Protein AF-A0A0A1XH99-F1 (afdb_monomer_lite)

Organism: Zeugodacus cucurbitae (NCBI:txid28588)

InterPro domains:
  IPR002347 Short-chain dehydrogenase/reductase SDR [PF00106] (110-145)
  IPR036291 NAD(P)-binding domain superfamily [SSF51735] (95-145)

Radius of gyration: 43.31 Å; chains: 1; bounding box: 99×38×94 Å

Foldseek 3Di:
DVVVVVVVVVVVVVVVVVVVVVVVVVVVPDDDDDDDDDDDDPPPPPPPVVVVVVVVVVVVVVVVVVVVVVVVVVVVVVVVVVVVVVVVVVVVVVCVVVVVVPPDQQAAAEEEFEPCLDDPSVVVQVVSVVSNYHYHQHYPPPVSSVVSD

Secondary structure (DSSP, 8-state):
-HHHHHHHHHHHHHHHHHHHHHHHHHHS-------------------HHHHHHHHHHHHHHHHHHHHHHHHHHHHHHHHHHHHHHHHHHHHHHHHHHHHTT-----TT-EEEEETTTSHHHHHHHHHHHHTT-EEEEE-S-HHHHHHH-

Sequence (149 aa):
LIKRITRAIQEMLLFCDQVNSQAQYTFSGCGDHNGFLHYSLPKLFFDNKYLKKFEILITMTSDTFKKIRAWLAVALLTLLMPTILFFSVLIYFYDSYVRSRVCKSIAGDVAVVTGAAGGLGKCIAAELAAKGCHVAICDINYDLAVTTA

pLDDT: mean 72.66, std 21.59, range [28.52, 96.5]

Structure (mmCIF, N/CA/C/O backbone):
data_AF-A0A0A1XH99-F1
#
_entry.id   AF-A0A0A1XH99-F1
#
loop_
_atom_site.group_PDB
_atom_site.id
_atom_site.type_symbol
_atom_site.label_atom_id
_atom_site.label_alt_id
_atom_site.label_comp_id
_atom_site.label_asym_id
_atom_site.label_entity_id
_atom_site.label_seq_id
_atom_site.pdbx_PDB_ins_code
_atom_site.Cartn_x
_atom_site.Cartn_y
_atom_site.Cartn_z
_atom_site.occupancy
_atom_site.B_iso_or_equiv
_atom_site.auth_seq_id
_atom_site.auth_comp_id
_atom_site.auth_asym_id
_atom_site.auth_atom_id
_atom_site.pdbx_PDB_model_num
ATOM 1 N N . LEU A 1 1 ? -23.648 5.231 49.612 1.00 48.19 1 LEU A N 1
ATOM 2 C CA . LEU A 1 1 ? -24.301 6.434 49.044 1.00 48.19 1 LEU A CA 1
ATOM 3 C C . LEU A 1 1 ? -25.532 6.069 48.206 1.00 48.19 1 LEU A C 1
ATOM 5 O O . LEU A 1 1 ? -26.625 6.436 48.604 1.00 48.19 1 LEU A O 1
ATOM 9 N N . ILE A 1 2 ? -25.390 5.245 47.158 1.00 39.94 2 ILE A N 1
ATOM 10 C CA . ILE A 1 2 ? -26.502 4.781 46.296 1.00 39.94 2 ILE A CA 1
ATOM 11 C C . ILE A 1 2 ? -27.639 4.118 47.098 1.00 39.94 2 ILE A C 1
ATOM 13 O O . ILE A 1 2 ? -28.771 4.567 47.014 1.00 39.94 2 ILE A O 1
ATOM 17 N N . LYS A 1 3 ? -27.339 3.160 47.993 1.00 47.31 3 LYS A N 1
ATOM 18 C CA . LYS A 1 3 ? -28.357 2.505 48.851 1.00 47.31 3 LYS A CA 1
ATOM 19 C C . LYS A 1 3 ? -29.135 3.460 49.773 1.00 47.31 3 LYS A C 1
ATOM 21 O O . LYS A 1 3 ? -30.279 3.176 50.111 1.00 47.31 3 LYS A O 1
ATOM 26 N N . ARG A 1 4 ? -28.524 4.576 50.195 1.00 46.59 4 ARG A N 1
ATOM 27 C CA . ARG A 1 4 ? -29.198 5.604 51.012 1.00 46.59 4 ARG A CA 1
ATOM 28 C C . ARG A 1 4 ? -30.153 6.438 50.161 1.00 46.59 4 ARG A C 1
ATOM 30 O O . ARG A 1 4 ? -31.235 6.768 50.621 1.00 46.59 4 ARG A O 1
ATOM 37 N N . ILE A 1 5 ? -29.761 6.714 48.918 1.00 48.50 5 ILE A N 1
ATOM 38 C CA . ILE A 1 5 ? -30.574 7.461 47.958 1.00 48.50 5 ILE A CA 1
ATOM 39 C C . ILE A 1 5 ? -31.774 6.620 47.508 1.00 48.50 5 ILE A C 1
ATOM 41 O O . ILE A 1 5 ? -32.892 7.118 47.520 1.00 48.50 5 ILE A O 1
ATOM 45 N N . THR A 1 6 ? -31.585 5.329 47.216 1.00 50.19 6 THR A N 1
ATOM 46 C CA . THR A 1 6 ? -32.695 4.437 46.836 1.00 50.19 6 THR A CA 1
ATOM 47 C C . THR A 1 6 ? -33.725 4.296 47.957 1.00 50.19 6 THR A C 1
ATOM 49 O O . THR A 1 6 ? -34.918 4.328 47.690 1.00 50.19 6 THR A O 1
ATOM 52 N N . ARG A 1 7 ? -33.281 4.208 49.220 1.00 58.81 7 ARG A N 1
ATOM 53 C CA . ARG A 1 7 ? -34.186 4.117 50.376 1.00 58.81 7 ARG A CA 1
ATOM 54 C C . ARG A 1 7 ? -34.992 5.405 50.582 1.00 58.81 7 ARG A C 1
ATOM 56 O O . ARG A 1 7 ? -36.194 5.325 50.788 1.00 58.81 7 ARG A O 1
ATOM 63 N N . ALA A 1 8 ? -34.355 6.566 50.424 1.00 57.78 8 ALA A N 1
ATOM 64 C CA . ALA A 1 8 ? -35.036 7.859 50.499 1.00 57.78 8 ALA A CA 1
ATOM 65 C C . ALA A 1 8 ? -36.076 8.046 49.376 1.00 57.78 8 ALA A C 1
ATOM 67 O O . ALA A 1 8 ? -37.146 8.597 49.614 1.00 57.78 8 ALA A O 1
ATOM 68 N N . ILE A 1 9 ? -35.791 7.548 48.167 1.00 60.25 9 ILE A N 1
ATOM 69 C CA . ILE A 1 9 ? -36.740 7.569 47.041 1.00 60.25 9 ILE A CA 1
ATOM 70 C C . ILE A 1 9 ? -37.925 6.626 47.307 1.00 60.25 9 ILE A C 1
ATOM 72 O O . ILE A 1 9 ? -39.067 6.995 47.042 1.00 60.25 9 ILE A O 1
ATOM 76 N N . GLN A 1 10 ? -37.673 5.441 47.875 1.00 68.50 10 GLN A N 1
ATOM 77 C CA . GLN A 1 10 ? -38.719 4.477 48.232 1.00 68.50 10 GLN A CA 1
ATOM 78 C C . GLN A 1 10 ? -39.670 5.036 49.306 1.00 68.50 10 GLN A C 1
ATOM 80 O O . GLN A 1 10 ? -40.884 4.898 49.189 1.00 68.50 10 GLN A O 1
ATOM 85 N N . GLU A 1 11 ? -39.122 5.701 50.329 1.00 65.44 11 GLU A N 1
ATOM 86 C CA . GLU A 1 11 ? -39.898 6.338 51.403 1.00 65.44 11 GLU A CA 1
ATOM 87 C C . GLU A 1 11 ? -40.726 7.526 50.884 1.00 65.44 11 GLU A C 1
ATOM 89 O O . GLU A 1 11 ? -41.876 7.693 51.286 1.00 65.44 11 GLU A O 1
ATOM 94 N N . MET A 1 12 ? -40.195 8.306 49.933 1.00 58.00 12 MET A N 1
ATOM 95 C CA . MET A 1 12 ? -40.947 9.377 49.265 1.00 58.00 12 MET A CA 1
ATOM 96 C C . MET A 1 12 ? -42.101 8.854 48.401 1.00 58.00 12 MET A C 1
ATOM 98 O O . MET A 1 12 ? -43.173 9.454 48.409 1.00 58.00 12 MET A O 1
ATOM 102 N N . LEU A 1 13 ? -41.899 7.756 47.664 1.00 60.34 13 LEU A N 1
ATOM 103 C CA . LEU A 1 13 ? -42.946 7.133 46.844 1.00 60.34 13 LEU A CA 1
ATOM 104 C C . LEU A 1 13 ? -44.087 6.592 47.710 1.00 60.34 13 LEU A C 1
ATOM 106 O O . LEU A 1 13 ? -45.245 6.856 47.406 1.00 60.34 13 LEU A O 1
ATOM 110 N N . LEU A 1 14 ? -43.759 5.922 48.821 1.00 62.47 14 LEU A N 1
ATOM 111 C CA . LEU A 1 14 ? -44.745 5.451 49.799 1.00 62.47 14 LEU A CA 1
ATOM 112 C C . LEU A 1 14 ? -45.533 6.608 50.422 1.00 62.47 14 LEU A C 1
ATOM 114 O O . LEU A 1 14 ? -46.748 6.518 50.557 1.00 62.47 14 LEU A O 1
ATOM 118 N N . PHE A 1 15 ? -44.865 7.716 50.749 1.00 59.88 15 PHE A N 1
ATOM 119 C CA . PHE A 1 15 ? -45.533 8.900 51.289 1.00 59.88 15 PHE A CA 1
ATOM 120 C C . PHE A 1 15 ? -46.474 9.554 50.265 1.00 59.88 15 PHE A C 1
ATOM 122 O O . PHE A 1 15 ? -47.580 9.958 50.613 1.00 59.88 15 PHE A O 1
ATOM 129 N N . CYS A 1 16 ? -46.064 9.623 48.996 1.00 51.59 16 CYS A N 1
ATOM 130 C CA . CYS A 1 16 ? -46.891 10.159 47.913 1.00 51.59 16 CYS A CA 1
ATOM 131 C C . CYS A 1 16 ? -48.151 9.303 47.686 1.00 51.59 16 CYS A C 1
ATOM 133 O O . CYS A 1 16 ? -49.247 9.840 47.532 1.00 51.59 16 CYS A O 1
ATOM 135 N N . ASP A 1 17 ? -48.008 7.977 47.751 1.00 57.38 17 ASP A N 1
ATOM 136 C CA . ASP A 1 17 ? -49.114 7.024 47.609 1.00 57.38 17 ASP A CA 1
ATOM 137 C C . ASP A 1 17 ? -50.105 7.120 48.787 1.00 57.38 17 ASP A C 1
ATOM 139 O O . ASP A 1 17 ? -51.325 7.114 48.614 1.00 57.38 17 ASP A O 1
ATOM 143 N N . GLN A 1 18 ? -49.586 7.342 49.997 1.00 60.19 18 GLN A N 1
ATOM 144 C CA . GLN A 1 18 ? -50.388 7.527 51.207 1.00 60.19 18 GLN A CA 1
ATOM 145 C C . GLN A 1 18 ? -51.190 8.842 51.185 1.00 60.19 18 GLN A C 1
ATOM 147 O O . GLN A 1 18 ? -52.334 8.878 51.641 1.00 60.19 18 GLN A O 1
ATOM 152 N N . VAL A 1 19 ? -50.629 9.908 50.602 1.00 57.19 19 VAL A N 1
ATOM 153 C CA . VAL A 1 19 ? -51.327 11.189 50.383 1.00 57.19 19 VAL A CA 1
ATOM 154 C C . VAL A 1 19 ? -52.401 11.061 49.293 1.00 57.19 19 VAL A C 1
ATOM 156 O O . VAL A 1 19 ? -53.499 11.592 49.457 1.00 57.19 19 VAL A O 1
ATOM 159 N N . ASN A 1 20 ? -52.132 10.311 48.220 1.00 48.31 20 ASN A N 1
ATOM 160 C CA . ASN A 1 20 ? -53.091 10.085 47.135 1.00 48.31 20 ASN A CA 1
ATOM 161 C C . ASN A 1 20 ? -54.293 9.229 47.588 1.00 48.31 20 ASN A C 1
ATOM 163 O O . ASN A 1 20 ? -55.437 9.512 47.234 1.00 48.31 20 ASN A O 1
ATOM 167 N N . SER A 1 21 ? -54.054 8.243 48.459 1.00 48.81 21 SER A N 1
ATOM 168 C CA . SER A 1 21 ? -55.109 7.419 49.060 1.00 48.81 21 SER A CA 1
ATOM 169 C C . SER A 1 21 ? -56.063 8.242 49.945 1.00 48.81 21 SER A C 1
ATOM 171 O O . SER A 1 21 ? -57.280 8.116 49.827 1.00 48.81 21 SER A O 1
ATOM 173 N N . GLN A 1 22 ? -55.548 9.163 50.770 1.00 50.81 22 GLN A N 1
ATOM 174 C CA . GLN A 1 22 ? -56.363 10.030 51.644 1.00 50.81 22 GLN A CA 1
ATOM 175 C C . GLN A 1 22 ? -57.211 11.059 50.863 1.00 50.81 22 GLN A C 1
ATOM 177 O O . GLN A 1 22 ? -58.309 11.415 51.299 1.00 50.81 22 GLN A O 1
ATOM 182 N N . ALA A 1 23 ? -56.740 11.501 49.690 1.00 47.53 23 ALA A N 1
ATOM 183 C CA . ALA A 1 23 ? -57.484 12.395 48.799 1.00 47.53 23 ALA A CA 1
ATOM 184 C C . ALA A 1 23 ? -58.687 11.706 48.120 1.00 47.53 23 ALA A C 1
ATOM 186 O O . ALA A 1 23 ? -59.713 12.342 47.884 1.00 47.53 23 ALA A O 1
ATOM 187 N N . GLN A 1 24 ? -58.613 10.396 47.853 1.00 43.81 24 GLN A N 1
ATOM 188 C CA . GLN A 1 24 ? -59.749 9.643 47.301 1.00 43.81 24 GLN A CA 1
ATOM 189 C C . GLN A 1 24 ? -60.858 9.383 48.331 1.00 43.81 24 GLN A C 1
ATOM 191 O O . GLN A 1 24 ? -62.037 9.442 47.979 1.00 43.81 24 GLN A O 1
ATOM 196 N N . TYR A 1 25 ? -60.518 9.154 49.606 1.00 41.41 25 TYR A N 1
ATOM 197 C CA . TYR A 1 25 ? -61.523 8.925 50.658 1.00 41.41 25 TYR A CA 1
ATOM 198 C C . TYR A 1 25 ? -62.350 10.172 51.003 1.00 41.41 25 TYR A C 1
ATOM 200 O O . TYR A 1 25 ? -63.474 10.041 51.481 1.00 41.41 25 TYR A O 1
ATOM 208 N N . THR A 1 26 ? -61.844 11.374 50.721 1.00 40.31 26 THR A N 1
ATOM 209 C CA . THR A 1 26 ? -62.585 12.633 50.914 1.00 40.31 26 THR A CA 1
ATOM 210 C C . THR A 1 26 ? -63.499 12.983 49.734 1.00 40.31 26 THR A C 1
ATOM 212 O O . THR A 1 26 ? -64.478 13.697 49.929 1.00 40.31 26 THR A O 1
ATOM 215 N N . PHE A 1 27 ? -63.254 12.443 48.533 1.00 38.75 27 PHE A N 1
ATOM 216 C CA . PHE A 1 27 ? -64.078 12.718 47.344 1.00 38.75 27 PHE A CA 1
ATOM 217 C C . PHE A 1 27 ? -65.280 11.769 47.175 1.00 38.75 27 PHE A C 1
ATOM 219 O O . PHE A 1 27 ? -66.243 12.111 46.496 1.00 38.75 27 PHE A O 1
ATOM 226 N N . SER A 1 28 ? -65.265 10.591 47.814 1.00 40.06 28 SER A N 1
ATOM 227 C CA . SER A 1 28 ? -66.341 9.588 47.704 1.00 40.06 28 SER A CA 1
ATOM 228 C C . SER A 1 28 ? -67.546 9.836 48.630 1.00 40.06 28 SER A C 1
ATOM 230 O O . SER A 1 28 ? -68.472 9.026 48.648 1.00 40.06 28 SER A O 1
ATOM 232 N N . GLY A 1 29 ? -67.549 10.929 49.400 1.00 41.25 29 GLY A N 1
ATOM 233 C CA . GLY A 1 29 ? -68.608 11.285 50.347 1.00 41.25 29 GLY A CA 1
ATOM 234 C C . GLY A 1 29 ? -69.177 12.685 50.118 1.00 41.25 29 GLY A C 1
ATOM 235 O O . GLY A 1 29 ? -69.049 13.537 50.988 1.00 41.25 29 GLY A O 1
ATOM 236 N N . CYS A 1 30 ? -69.795 12.945 48.963 1.00 40.75 30 CYS A N 1
ATOM 237 C CA . CYS A 1 30 ? -70.644 14.127 48.782 1.00 40.75 30 CYS A CA 1
ATOM 238 C C . CYS A 1 30 ? -71.828 13.792 47.862 1.00 40.75 30 CYS A C 1
ATOM 240 O O . CYS A 1 30 ? -71.789 14.009 46.654 1.00 40.75 30 CYS A O 1
ATOM 242 N N . GLY A 1 31 ? -72.854 13.192 48.467 1.00 36.84 31 GLY A N 1
ATOM 243 C CA . GLY A 1 31 ? -74.192 13.008 47.920 1.00 36.84 31 GLY A CA 1
ATOM 244 C C . GLY A 1 31 ? -75.204 13.605 48.897 1.00 36.84 31 GLY A C 1
ATOM 245 O O . GLY A 1 31 ? -75.601 12.946 49.846 1.00 36.84 31 GLY A O 1
ATOM 246 N N . ASP A 1 32 ? -75.537 14.865 48.636 1.00 35.78 32 ASP A N 1
ATOM 247 C CA . ASP A 1 32 ? -76.818 15.544 48.850 1.00 35.78 32 ASP A CA 1
ATOM 248 C C . ASP A 1 32 ? -77.461 15.820 50.242 1.00 35.78 32 ASP A C 1
ATOM 250 O O . ASP A 1 32 ? -77.676 14.957 51.084 1.00 35.78 32 ASP A O 1
ATOM 254 N N . HIS A 1 33 ? -77.880 17.097 50.336 1.00 42.88 33 HIS A N 1
ATOM 255 C CA . HIS A 1 33 ? -78.970 17.760 51.081 1.00 42.88 33 HIS A CA 1
ATOM 256 C C . HIS A 1 33 ? -78.951 17.943 52.623 1.00 42.88 33 HIS A C 1
ATOM 258 O O . HIS A 1 33 ? -79.143 17.022 53.404 1.00 42.88 33 HIS A O 1
ATOM 264 N N . ASN A 1 34 ? -78.959 19.232 53.007 1.00 40.91 34 ASN A N 1
ATOM 265 C CA . ASN A 1 34 ? -79.601 19.855 54.182 1.00 40.91 34 ASN A CA 1
ATOM 266 C C . ASN A 1 34 ? -79.179 19.419 55.600 1.00 40.91 34 ASN A C 1
ATOM 268 O O . ASN A 1 34 ? -79.737 18.496 56.182 1.00 40.91 34 ASN A O 1
ATOM 272 N N . GLY A 1 35 ? -78.332 20.230 56.247 1.00 31.61 35 GLY A N 1
ATOM 273 C CA . GLY A 1 35 ? -78.158 20.184 57.701 1.00 31.61 35 GLY A CA 1
ATOM 274 C C . GLY A 1 35 ? -76.947 20.972 58.187 1.00 31.61 35 GLY A C 1
ATOM 275 O O . GLY A 1 35 ? -75.810 20.552 58.017 1.00 31.61 35 GLY A O 1
ATOM 276 N N . PHE A 1 36 ? -77.193 22.127 58.797 1.00 42.91 36 PHE A N 1
ATOM 277 C CA . PHE A 1 36 ? -76.185 22.960 59.450 1.00 42.91 36 PHE A CA 1
ATOM 278 C C . PHE A 1 36 ? -75.591 22.210 60.653 1.00 42.91 36 PHE A C 1
ATOM 280 O O . PHE A 1 36 ? -76.285 22.032 61.650 1.00 42.91 36 PHE A O 1
ATOM 287 N N . LEU A 1 37 ? -74.316 21.817 60.602 1.00 28.52 37 LEU A N 1
ATOM 288 C CA . LEU A 1 37 ? -73.540 21.501 61.801 1.00 28.52 37 LEU A CA 1
ATOM 289 C C . LEU A 1 37 ? -72.093 21.979 61.657 1.00 28.52 37 LEU A C 1
ATOM 291 O O . LEU A 1 37 ? -71.349 21.630 60.745 1.00 28.52 37 LEU A O 1
ATOM 295 N N . HIS A 1 38 ? -71.740 22.837 62.600 1.00 36.25 38 HIS A N 1
ATOM 296 C CA . HIS A 1 38 ? -70.475 23.518 62.755 1.00 36.25 38 HIS A CA 1
ATOM 297 C C . HIS A 1 38 ? -69.481 22.563 63.425 1.00 36.25 38 HIS A C 1
ATOM 299 O O . HIS A 1 38 ? -69.603 22.335 64.624 1.00 36.25 38 HIS A O 1
ATOM 305 N N . TYR A 1 39 ? -68.487 22.038 62.700 1.00 29.97 39 TYR A N 1
ATOM 306 C CA . TYR A 1 39 ? -67.322 21.386 63.312 1.00 29.97 39 TYR A CA 1
ATOM 307 C C . TYR A 1 39 ? -66.035 21.731 62.561 1.00 29.97 39 TYR A C 1
ATOM 309 O O . TYR A 1 39 ? -65.804 21.323 61.429 1.00 29.97 39 TYR A O 1
ATOM 317 N N . SER A 1 40 ? -65.229 22.535 63.253 1.00 31.97 40 SER A N 1
ATOM 318 C CA . SER A 1 40 ? -63.775 22.661 63.212 1.00 31.97 40 SER A CA 1
ATOM 319 C C . SER A 1 40 ? -63.039 21.932 62.088 1.00 31.97 40 SER A C 1
ATOM 321 O O . SER A 1 40 ? -62.740 20.744 62.186 1.00 31.97 40 SER A O 1
ATOM 323 N N . LEU A 1 41 ? -62.600 22.716 61.101 1.00 41.16 41 LEU A N 1
ATOM 324 C CA . LEU A 1 41 ? -61.389 22.445 60.330 1.00 41.16 41 LEU A CA 1
ATOM 325 C C . LEU A 1 41 ? -60.269 21.996 61.286 1.00 41.16 41 LEU A C 1
ATOM 327 O O . LEU A 1 41 ? -59.836 22.804 62.120 1.00 41.16 41 LEU A O 1
ATOM 331 N N . PRO A 1 42 ? -59.717 20.777 61.167 1.00 40.47 42 PRO A N 1
ATOM 332 C CA . PRO A 1 42 ? -58.380 20.552 61.662 1.00 40.47 42 PRO A CA 1
ATOM 333 C C . PRO A 1 42 ? -57.476 21.435 60.805 1.00 40.47 42 PRO A C 1
ATOM 335 O O . PRO A 1 42 ? -57.270 21.195 59.616 1.00 40.47 42 PRO A O 1
ATOM 338 N N . LYS A 1 43 ? -56.936 22.483 61.425 1.00 42.56 43 LYS A N 1
ATOM 339 C CA . LYS A 1 43 ? -55.649 23.061 61.045 1.00 42.56 43 LYS A CA 1
ATOM 340 C C . LYS A 1 43 ? -54.607 21.930 61.015 1.00 42.56 43 LYS A C 1
ATOM 342 O O . LYS A 1 43 ? -53.884 21.729 61.980 1.00 42.56 43 LYS A O 1
ATOM 347 N N . LEU A 1 44 ? -54.525 21.192 59.917 1.00 44.06 44 LEU A N 1
ATOM 348 C CA . LEU A 1 44 ? -53.285 20.580 59.455 1.00 44.06 44 LEU A CA 1
ATOM 349 C C . LEU A 1 44 ? -52.863 21.437 58.259 1.00 44.06 44 LEU A C 1
ATOM 351 O O . LEU A 1 44 ? -53.170 21.142 57.114 1.00 44.06 44 LEU A O 1
ATOM 355 N N . PHE A 1 45 ? -52.315 22.635 58.453 1.00 41.41 45 PHE A N 1
ATOM 356 C CA . PHE A 1 45 ? -50.901 22.825 58.795 1.00 41.41 45 PHE A CA 1
ATOM 357 C C . PHE A 1 45 ? -49.966 21.780 58.158 1.00 41.41 45 PHE A C 1
ATOM 359 O O . PHE A 1 45 ? -49.014 21.314 58.775 1.00 41.41 45 PHE A O 1
ATOM 366 N N . PHE A 1 46 ? -50.192 21.448 56.883 1.00 42.41 46 PHE A N 1
ATOM 367 C CA . PHE A 1 46 ? -49.064 21.179 55.999 1.00 42.41 46 PHE A CA 1
ATOM 368 C C . PHE A 1 46 ? -48.312 22.498 55.843 1.00 42.41 46 PHE A C 1
ATOM 370 O O . PHE A 1 46 ? -48.634 23.341 55.007 1.00 42.41 46 PHE A O 1
ATOM 377 N N . ASP A 1 47 ? -47.373 22.710 56.763 1.00 46.97 47 ASP A N 1
ATOM 378 C CA . ASP A 1 47 ? -46.480 23.856 56.795 1.00 46.97 47 ASP A CA 1
ATOM 379 C C . ASP A 1 47 ? -45.933 24.080 55.375 1.00 46.97 47 ASP A C 1
ATOM 381 O O . ASP A 1 47 ? -45.316 23.185 54.785 1.00 46.97 47 ASP A O 1
ATOM 385 N N . ASN A 1 48 ? -46.144 25.276 54.818 1.00 48.25 48 ASN A N 1
ATOM 386 C CA . ASN A 1 48 ? -45.680 25.685 53.480 1.00 48.25 48 ASN A CA 1
ATOM 387 C C . ASN A 1 48 ? -44.153 25.451 53.316 1.00 48.25 48 ASN A C 1
ATOM 389 O O . ASN A 1 48 ? -43.612 25.328 52.218 1.00 48.25 48 ASN A O 1
ATOM 393 N N . LYS A 1 49 ? -43.456 25.315 54.451 1.00 49.56 49 LYS A N 1
ATOM 394 C CA . LYS A 1 49 ? -42.054 24.932 54.607 1.00 49.56 49 LYS A CA 1
ATOM 395 C C . LYS A 1 49 ? -41.716 23.516 54.115 1.00 49.56 49 LYS A C 1
ATOM 397 O O . LYS A 1 49 ? -40.644 23.338 53.542 1.00 49.56 49 LYS A O 1
ATOM 402 N N . TYR A 1 50 ? -42.576 22.513 54.322 1.00 50.12 50 TYR A N 1
ATOM 403 C CA . TYR A 1 50 ? -42.294 21.121 53.929 1.00 50.12 50 TYR A CA 1
ATOM 404 C C . TYR A 1 50 ? -42.585 20.861 52.452 1.00 50.12 50 TYR A C 1
ATOM 406 O O . TYR A 1 50 ? -41.793 20.184 51.804 1.00 50.12 50 TYR A O 1
ATOM 414 N N . LEU A 1 51 ? -43.646 21.460 51.905 1.00 52.75 51 LEU A N 1
ATOM 415 C CA . LEU A 1 51 ? -43.965 21.401 50.473 1.00 52.75 51 LEU A CA 1
ATOM 416 C C . LEU A 1 51 ? -42.852 22.029 49.621 1.00 52.75 51 LEU A C 1
ATOM 418 O O . LEU A 1 51 ? -42.329 21.371 48.724 1.00 52.75 51 LEU A O 1
ATOM 422 N N . LYS A 1 52 ? -42.375 23.231 49.984 1.00 56.41 52 LYS A N 1
ATOM 423 C CA . LYS A 1 52 ? -41.205 23.845 49.329 1.00 56.41 52 LYS A CA 1
ATOM 424 C C . LYS A 1 52 ? -39.938 23.002 49.473 1.00 56.41 52 LYS A C 1
ATOM 426 O O . LYS A 1 52 ? -39.141 22.907 48.545 1.00 56.41 52 LYS A O 1
ATOM 431 N N . LYS A 1 53 ? -39.735 22.364 50.629 1.00 58.47 53 LYS A N 1
ATOM 432 C CA . LYS A 1 53 ? -38.579 21.485 50.864 1.00 58.47 53 LYS A CA 1
ATOM 433 C C . LYS A 1 53 ? -38.628 20.223 49.996 1.00 58.47 53 LYS A C 1
ATOM 435 O O . LYS A 1 53 ? -37.579 19.759 49.559 1.00 58.47 53 LYS A O 1
ATOM 440 N N . PHE A 1 54 ? -39.822 19.698 49.729 1.00 60.81 54 PHE A N 1
ATOM 441 C CA . PHE A 1 54 ? -40.045 18.541 48.861 1.00 60.81 54 PHE A CA 1
ATOM 442 C C . PHE A 1 54 ? -39.775 18.889 47.390 1.00 60.81 54 PHE A C 1
ATOM 444 O O . PHE A 1 54 ? -39.046 18.171 46.711 1.00 60.81 54 PHE A O 1
ATOM 451 N N . GLU A 1 55 ? -40.261 20.042 46.928 1.00 60.84 55 GLU A N 1
ATOM 452 C CA . GLU A 1 55 ? -40.035 20.556 45.572 1.00 60.84 55 GLU A CA 1
ATOM 453 C C . GLU A 1 55 ? -38.540 20.823 45.298 1.00 60.84 55 GLU A C 1
ATOM 455 O O . GLU A 1 55 ? -37.993 20.407 44.274 1.00 60.84 55 GLU A O 1
ATOM 460 N N . ILE A 1 56 ? -37.829 21.404 46.272 1.00 61.78 56 ILE A N 1
ATOM 461 C CA . ILE A 1 56 ? -36.372 21.611 46.211 1.00 61.78 56 ILE A CA 1
ATOM 462 C C . ILE A 1 56 ? -35.614 20.272 46.187 1.00 61.78 56 ILE A C 1
ATOM 464 O O . ILE A 1 56 ? -34.631 20.146 45.457 1.00 61.78 56 ILE A O 1
ATOM 468 N N . LEU A 1 57 ? -36.064 19.252 46.930 1.00 59.78 57 LEU A N 1
ATOM 469 C CA . LEU A 1 57 ? -35.414 17.933 46.964 1.00 59.78 57 LEU A CA 1
ATOM 470 C C . LEU A 1 57 ? -35.589 17.158 45.645 1.00 59.78 57 LEU A C 1
ATOM 472 O O . LEU A 1 57 ? -34.649 16.515 45.167 1.00 59.78 57 LEU A O 1
ATOM 476 N N . ILE A 1 58 ? -36.768 17.251 45.028 1.00 61.22 58 ILE A N 1
ATOM 477 C CA . ILE A 1 58 ? -37.045 16.664 43.708 1.00 61.22 58 ILE A CA 1
ATOM 478 C C . ILE A 1 58 ? -36.230 17.387 42.623 1.00 61.22 58 ILE A C 1
ATOM 480 O O . ILE A 1 58 ? -35.611 16.748 41.769 1.00 61.22 58 ILE A O 1
ATOM 484 N N . THR A 1 59 ? -36.135 18.717 42.698 1.00 61.56 59 THR A N 1
ATOM 485 C CA . THR A 1 59 ? -35.318 19.501 41.759 1.00 61.56 59 THR A CA 1
ATOM 486 C C . THR A 1 59 ? -33.836 19.123 41.885 1.00 61.56 59 THR A C 1
ATOM 488 O O . THR A 1 59 ? -33.201 18.765 40.890 1.00 61.56 59 THR A O 1
ATOM 491 N N . MET A 1 60 ? -33.313 19.051 43.118 1.00 57.50 60 MET A N 1
ATOM 492 C CA . MET A 1 60 ? -31.924 18.664 43.410 1.00 57.50 60 MET A CA 1
ATOM 493 C C . MET A 1 60 ? -31.553 17.245 42.953 1.00 57.50 60 MET A C 1
ATOM 495 O O . MET A 1 60 ? -30.414 16.997 42.536 1.00 57.50 60 MET A O 1
ATOM 499 N N . THR A 1 61 ? -32.480 16.289 43.037 1.00 59.81 61 THR A N 1
ATOM 500 C CA . THR A 1 61 ? -32.225 14.914 42.583 1.00 59.81 61 THR A CA 1
ATOM 501 C C . THR A 1 61 ? -32.131 14.847 41.057 1.00 59.81 61 THR A C 1
ATOM 503 O O . THR A 1 61 ? -31.211 14.209 40.540 1.00 59.81 61 THR A O 1
ATOM 506 N N . SER A 1 62 ? -32.974 15.581 40.325 1.00 63.22 62 SER A N 1
ATOM 507 C CA . SER A 1 62 ? -32.969 15.605 38.853 1.00 63.22 62 SER A CA 1
ATOM 508 C C . SER A 1 62 ? -31.656 16.124 38.244 1.00 63.22 62 SER A C 1
ATOM 510 O O . SER A 1 62 ? -31.152 15.563 37.266 1.00 63.22 62 SER A O 1
ATOM 512 N N . ASP A 1 63 ? -31.044 17.144 38.846 1.00 68.94 63 ASP A N 1
ATOM 513 C CA . ASP A 1 63 ? -29.818 17.755 38.321 1.00 68.94 63 ASP A CA 1
ATOM 514 C C . ASP A 1 63 ? -28.594 16.864 38.519 1.00 68.94 63 ASP A C 1
ATOM 516 O O . ASP A 1 63 ? -27.666 16.850 37.705 1.00 68.94 63 ASP A O 1
ATOM 520 N N . THR A 1 64 ? -28.624 16.046 3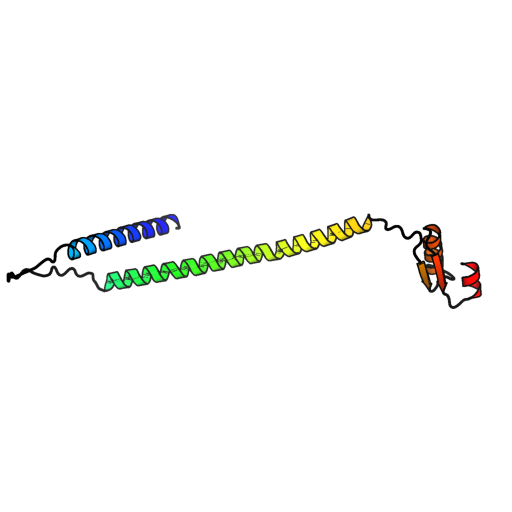9.567 1.00 72.12 64 THR A N 1
ATOM 521 C CA . THR A 1 64 ? -27.596 15.039 39.819 1.00 72.12 64 THR A CA 1
ATOM 522 C C . THR A 1 64 ? -27.670 13.916 38.776 1.00 72.12 64 THR A C 1
ATOM 524 O O . THR A 1 64 ? -26.637 13.502 38.249 1.00 72.12 64 THR A O 1
ATOM 527 N N . PHE A 1 65 ? -28.873 13.480 38.379 1.00 71.12 65 PHE A N 1
ATOM 528 C CA . PHE A 1 65 ? -29.048 12.478 37.316 1.00 71.12 65 PHE A CA 1
ATOM 529 C C . PHE A 1 65 ? -28.631 12.984 35.930 1.00 71.12 65 PHE A C 1
ATOM 531 O O . PHE A 1 65 ? -28.023 12.228 35.168 1.00 71.12 65 PHE A O 1
ATOM 538 N N . LYS A 1 66 ? -28.900 14.258 35.605 1.00 76.69 66 LYS A N 1
ATOM 539 C CA . LYS A 1 66 ? -28.445 14.881 34.346 1.00 76.69 66 LYS A CA 1
ATOM 540 C C . LYS A 1 66 ? -26.918 14.892 34.253 1.00 76.69 66 LYS A C 1
ATOM 542 O O . LYS A 1 66 ? -26.370 14.504 33.225 1.00 76.69 66 LYS A O 1
ATOM 547 N N . LYS A 1 67 ? -26.231 15.242 35.348 1.00 78.94 67 LYS A N 1
ATOM 548 C CA . LYS A 1 67 ? -24.762 15.187 35.432 1.00 78.94 67 LYS A CA 1
ATOM 549 C C . LYS A 1 67 ? -24.250 13.761 35.253 1.00 78.94 67 LYS A C 1
ATOM 551 O O . LYS A 1 67 ? -23.364 13.542 34.440 1.00 78.94 67 LYS A O 1
ATOM 556 N N . ILE A 1 68 ? -24.830 12.783 35.948 1.00 88.06 68 ILE A N 1
ATOM 557 C CA . ILE A 1 68 ? -24.401 11.378 35.850 1.00 88.06 68 ILE A CA 1
ATOM 558 C C . ILE A 1 68 ? -24.564 10.837 34.422 1.00 88.06 68 ILE A C 1
ATOM 560 O O . ILE A 1 68 ? -23.636 10.222 33.903 1.00 88.06 68 ILE A O 1
ATOM 564 N N . ARG A 1 69 ? -25.698 11.097 33.754 1.00 84.81 69 ARG A N 1
ATOM 565 C CA . ARG A 1 69 ? -25.897 10.708 32.345 1.00 84.81 69 ARG A CA 1
ATOM 566 C C . ARG A 1 69 ? -24.898 11.388 31.411 1.00 84.81 69 ARG A C 1
ATOM 568 O O . ARG A 1 69 ? -24.372 10.721 30.527 1.00 84.81 69 ARG A O 1
ATOM 575 N N . ALA A 1 70 ? -24.611 12.672 31.624 1.00 86.06 70 ALA A N 1
ATOM 576 C CA . ALA A 1 70 ? -23.614 13.392 30.838 1.00 86.06 70 ALA A CA 1
ATOM 577 C C . ALA A 1 70 ? -22.212 12.790 31.017 1.00 86.06 70 ALA A C 1
ATOM 579 O O . ALA A 1 70 ? -21.539 12.506 30.034 1.00 86.06 70 ALA A O 1
ATOM 580 N N . TRP A 1 71 ? -21.801 12.504 32.254 1.00 90.31 71 TRP A N 1
ATOM 581 C CA . TRP A 1 71 ? -20.507 11.877 32.536 1.00 90.31 71 TRP A CA 1
ATOM 582 C C . TRP A 1 71 ? -20.398 10.455 31.975 1.00 90.31 71 TRP A C 1
ATOM 584 O O . TRP A 1 71 ? -19.348 10.099 31.450 1.00 90.31 71 TRP A O 1
ATOM 594 N N . LEU A 1 72 ? -21.475 9.663 32.014 1.00 91.88 72 LEU A N 1
ATOM 595 C CA . LEU A 1 72 ? -21.519 8.341 31.378 1.00 91.88 72 LEU A CA 1
ATOM 596 C C . LEU A 1 72 ? -21.393 8.432 29.852 1.00 91.88 72 LEU A C 1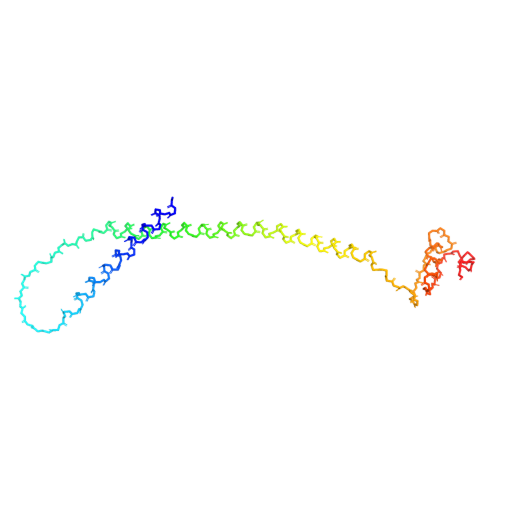
ATOM 598 O O . LEU A 1 72 ? -20.652 7.653 29.258 1.00 91.88 72 LEU A O 1
ATOM 602 N N . ALA A 1 73 ? -22.079 9.389 29.222 1.00 88.25 73 ALA A N 1
ATOM 603 C CA . ALA A 1 73 ? -21.989 9.609 27.782 1.00 88.25 73 ALA A CA 1
ATOM 604 C C . ALA A 1 73 ? -20.587 10.075 27.362 1.00 88.25 73 ALA A C 1
ATOM 606 O O . ALA A 1 73 ? -20.045 9.570 26.383 1.00 88.25 73 ALA A O 1
ATOM 607 N N . VAL A 1 74 ? -19.976 10.985 28.128 1.00 91.56 74 VAL A N 1
ATOM 608 C CA . VAL A 1 74 ? -18.601 11.444 27.891 1.00 91.56 74 VAL A CA 1
ATOM 609 C C . VAL A 1 74 ? -17.621 10.289 28.053 1.00 91.56 74 VAL A C 1
ATOM 611 O O . VAL A 1 74 ? -16.820 10.073 27.153 1.00 91.56 74 VAL A O 1
ATOM 614 N N . ALA A 1 75 ? -17.726 9.506 29.131 1.00 92.25 75 ALA A N 1
ATOM 615 C CA . ALA A 1 75 ? -16.873 8.341 29.357 1.00 92.25 75 ALA A CA 1
ATOM 616 C C . ALA A 1 75 ? -16.984 7.322 28.209 1.00 92.25 75 ALA A C 1
ATOM 618 O O . ALA A 1 75 ? -15.969 6.851 27.694 1.00 92.25 75 ALA A O 1
ATOM 619 N N . LEU A 1 76 ? -18.209 7.037 27.754 1.00 92.06 76 LEU A N 1
ATOM 620 C CA . LEU A 1 76 ? -18.459 6.148 26.623 1.00 92.06 76 LEU A CA 1
ATOM 621 C C . LEU A 1 76 ? -17.845 6.696 25.329 1.00 92.06 76 LEU A C 1
ATOM 623 O O . LEU A 1 76 ? -17.145 5.961 24.639 1.00 92.06 76 LEU A O 1
ATOM 627 N N . LEU A 1 77 ? -18.043 7.981 25.025 1.00 86.06 77 LEU A N 1
ATOM 628 C CA . LEU A 1 77 ? -17.492 8.633 23.834 1.00 86.06 77 LEU A CA 1
ATOM 629 C C . LEU A 1 77 ? -15.957 8.654 23.853 1.00 86.06 77 LEU A C 1
ATOM 631 O O . LEU A 1 77 ? -15.324 8.356 22.841 1.00 86.06 77 LEU A O 1
ATOM 635 N N . THR A 1 78 ? -15.354 8.943 25.010 1.00 89.62 78 THR A N 1
ATOM 636 C CA . THR A 1 78 ? -13.894 8.927 25.181 1.00 89.62 78 THR A CA 1
ATOM 637 C C . THR A 1 78 ? -13.289 7.539 25.035 1.00 89.62 78 THR A C 1
ATOM 639 O O . THR A 1 78 ? -12.119 7.438 24.693 1.00 89.62 78 THR A O 1
ATOM 642 N N . LEU A 1 79 ? -14.063 6.475 25.264 1.00 90.44 79 LEU A N 1
ATOM 643 C CA . LEU A 1 79 ? -13.610 5.092 25.103 1.00 90.44 79 LEU A CA 1
ATOM 644 C C . LEU A 1 79 ? -13.867 4.589 23.670 1.00 90.44 79 LEU A C 1
ATOM 646 O O . LEU A 1 79 ? -13.068 3.839 23.110 1.00 90.44 79 LEU A O 1
ATOM 650 N N . LEU A 1 80 ? -14.934 5.073 23.029 1.00 91.12 80 LEU A N 1
ATOM 651 C CA . LEU A 1 80 ? -15.269 4.779 21.632 1.00 91.12 80 LEU A CA 1
ATOM 652 C C . LEU A 1 80 ? -14.304 5.432 20.633 1.00 91.12 80 LEU A C 1
ATOM 654 O O . LEU A 1 80 ? -13.920 4.807 19.651 1.00 91.12 80 LEU A O 1
ATOM 658 N N . MET A 1 81 ? -13.867 6.665 20.889 1.00 85.06 81 MET A N 1
ATOM 659 C CA . MET A 1 81 ? -12.934 7.385 20.011 1.00 85.06 81 MET A CA 1
ATOM 660 C C . MET A 1 81 ? -11.614 6.636 19.737 1.00 85.06 81 MET A C 1
ATOM 662 O O . MET A 1 81 ? -11.302 6.388 18.569 1.00 85.06 81 MET A O 1
ATOM 666 N N . PRO A 1 82 ? -10.836 6.223 20.755 1.00 89.25 82 PRO A N 1
ATOM 667 C CA . PRO A 1 82 ? -9.577 5.522 20.526 1.00 89.25 82 PRO A CA 1
ATOM 668 C C . PRO A 1 82 ? -9.791 4.100 20.005 1.00 89.25 82 PRO A C 1
ATOM 670 O O . PRO A 1 82 ? -8.966 3.608 19.241 1.00 89.25 82 PRO A O 1
ATOM 673 N N . THR A 1 83 ? -10.896 3.442 20.368 1.00 90.50 83 THR A N 1
ATOM 674 C CA . THR A 1 83 ? -11.182 2.084 19.888 1.00 90.50 83 THR A CA 1
ATOM 675 C C . THR A 1 83 ? -11.522 2.074 18.401 1.00 90.50 83 THR A C 1
ATOM 677 O O . THR A 1 83 ? -10.962 1.257 17.677 1.00 90.50 83 THR A O 1
ATOM 680 N N . ILE A 1 84 ? -12.336 3.014 17.904 1.00 93.00 84 ILE A N 1
ATOM 681 C CA . ILE A 1 84 ? -12.613 3.148 16.462 1.00 93.00 84 ILE A CA 1
ATOM 682 C C . ILE A 1 84 ? -11.321 3.398 15.684 1.00 93.00 84 ILE A C 1
ATOM 684 O O . ILE A 1 84 ? -11.085 2.757 14.660 1.00 93.00 84 ILE A O 1
ATOM 688 N N . LEU A 1 85 ? -10.470 4.308 16.167 1.00 91.25 85 LEU A N 1
ATOM 689 C CA . LEU A 1 85 ? -9.218 4.629 15.486 1.00 91.25 85 LEU A CA 1
ATOM 690 C C . LEU A 1 85 ? -8.270 3.423 15.480 1.00 91.25 85 LEU A C 1
ATOM 692 O O . LEU A 1 85 ? -7.674 3.120 14.450 1.00 91.25 85 LEU A O 1
ATOM 696 N N . PHE A 1 86 ? -8.206 2.679 16.584 1.00 93.00 86 PHE A N 1
ATOM 697 C CA . PHE A 1 86 ? -7.434 1.444 16.670 1.00 93.00 86 PHE A CA 1
ATOM 698 C C . PHE A 1 86 ? -7.944 0.372 15.701 1.00 93.00 86 PHE A C 1
ATOM 700 O O . PHE A 1 86 ? -7.146 -0.200 14.966 1.00 93.00 86 PHE A O 1
ATOM 707 N N . PHE A 1 87 ? -9.259 0.136 15.635 1.00 94.44 87 PHE A N 1
ATOM 708 C CA . PHE A 1 87 ? -9.848 -0.803 14.675 1.00 94.44 87 PHE A CA 1
ATOM 709 C C . PHE A 1 87 ? -9.631 -0.363 13.224 1.00 94.44 87 PHE A C 1
ATOM 711 O O . PHE A 1 87 ? -9.342 -1.205 12.380 1.00 94.44 87 PHE A O 1
ATOM 718 N N . SER A 1 88 ? -9.712 0.936 12.929 1.00 92.69 88 SER A N 1
ATOM 719 C CA . SER A 1 88 ? -9.432 1.484 11.595 1.00 92.69 88 SER A CA 1
ATOM 720 C C . SER A 1 88 ? -7.982 1.235 11.176 1.00 92.69 88 SER A C 1
ATOM 722 O O . SER A 1 88 ? -7.727 0.696 10.100 1.00 92.69 88 SER A O 1
ATOM 724 N N . VAL A 1 89 ? -7.028 1.538 12.063 1.00 92.88 89 VAL A N 1
ATOM 725 C CA . VAL A 1 89 ? -5.604 1.249 11.846 1.00 92.88 89 VAL A CA 1
ATOM 726 C C . VAL A 1 89 ? -5.390 -0.252 11.678 1.00 92.88 89 VAL A C 1
ATOM 728 O O . VAL A 1 89 ? -4.713 -0.673 10.748 1.00 92.88 89 VAL A O 1
ATOM 731 N N . LEU A 1 90 ? -6.011 -1.070 12.525 1.00 90.88 90 LEU A N 1
ATOM 732 C CA . LEU A 1 90 ? -5.912 -2.521 12.462 1.00 90.88 90 LEU A CA 1
ATOM 733 C C . LEU A 1 90 ? -6.424 -3.065 11.117 1.00 90.88 90 LEU A C 1
ATOM 735 O O . LEU A 1 90 ? -5.738 -3.866 10.491 1.00 90.88 90 LEU A O 1
ATOM 739 N N . ILE A 1 91 ? -7.581 -2.602 10.634 1.00 92.38 91 ILE A N 1
ATOM 740 C CA . ILE A 1 91 ? -8.128 -2.979 9.322 1.00 92.38 91 ILE A CA 1
ATOM 741 C C . ILE A 1 91 ? -7.209 -2.508 8.194 1.00 92.38 91 ILE A C 1
ATOM 743 O O . ILE A 1 91 ? -6.938 -3.282 7.283 1.00 92.38 91 ILE A O 1
ATOM 747 N N . TYR A 1 92 ? -6.693 -1.279 8.259 1.00 91.19 92 TYR A N 1
ATOM 748 C CA . TYR A 1 92 ? -5.744 -0.763 7.271 1.00 91.19 92 TYR A CA 1
ATOM 749 C C . TYR A 1 92 ? -4.476 -1.623 7.206 1.00 91.19 92 TYR A C 1
ATOM 751 O O . TYR A 1 92 ? -4.012 -1.980 6.124 1.00 91.19 92 TYR A O 1
ATOM 759 N N . PHE A 1 93 ? -3.941 -2.015 8.364 1.00 87.81 93 PHE A N 1
ATOM 760 C CA . PHE A 1 93 ? -2.811 -2.933 8.449 1.00 87.81 93 PHE A CA 1
ATOM 761 C C . PHE A 1 93 ? -3.158 -4.323 7.916 1.00 87.81 93 PHE A C 1
ATOM 763 O O . PHE A 1 93 ? -2.344 -4.894 7.197 1.00 87.81 93 PHE A O 1
ATOM 770 N N . TYR A 1 94 ? -4.345 -4.859 8.212 1.00 87.94 94 TYR A N 1
ATOM 771 C CA . TYR A 1 94 ? -4.775 -6.152 7.679 1.00 87.94 94 TYR A CA 1
ATOM 772 C C . TYR A 1 94 ? -4.974 -6.122 6.160 1.00 87.94 94 TYR A C 1
ATOM 774 O O . TYR A 1 94 ? -4.477 -7.025 5.493 1.00 87.94 94 TYR A O 1
ATOM 782 N N . ASP A 1 95 ? -5.628 -5.101 5.594 1.00 84.06 95 ASP A N 1
ATOM 783 C CA . ASP A 1 95 ? -5.764 -4.964 4.136 1.00 84.06 95 ASP A CA 1
ATOM 784 C C . ASP A 1 95 ? -4.392 -4.781 3.485 1.00 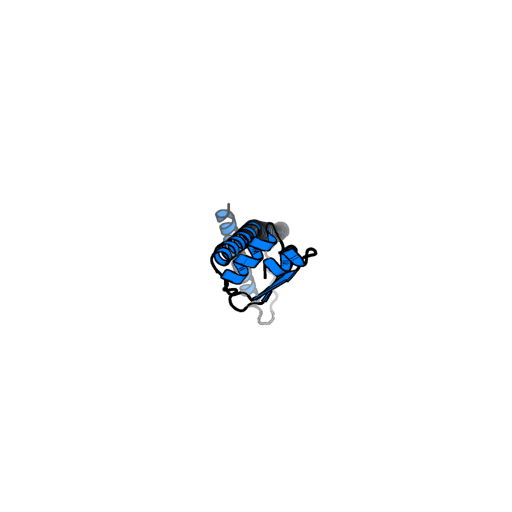84.06 95 ASP A C 1
ATOM 786 O O . ASP A 1 95 ? -4.086 -5.461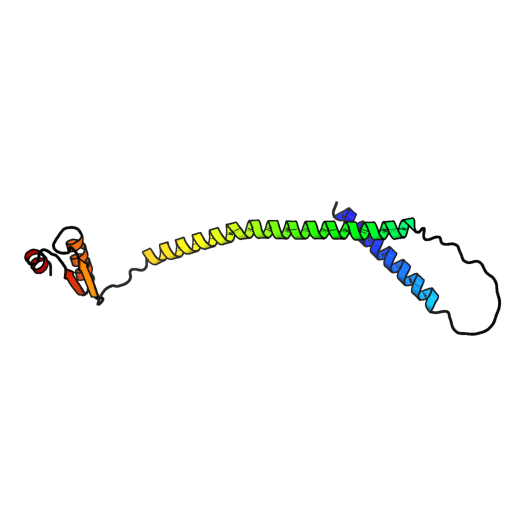 2.513 1.00 84.06 95 ASP A O 1
ATOM 790 N N . SER A 1 96 ? -3.514 -3.958 4.065 1.00 84.38 96 SER A N 1
ATOM 791 C CA . SER A 1 96 ? -2.140 -3.786 3.580 1.00 84.38 96 SER A CA 1
ATOM 792 C C . SER A 1 96 ? -1.339 -5.097 3.630 1.00 84.38 96 SER A C 1
ATOM 794 O O . SER A 1 96 ? -0.666 -5.469 2.661 1.00 84.38 96 SER A O 1
ATOM 796 N N . TYR A 1 97 ? -1.466 -5.863 4.719 1.00 82.19 97 TYR A N 1
ATOM 797 C CA . TYR A 1 97 ? -0.794 -7.151 4.890 1.00 82.19 97 TYR A CA 1
ATOM 798 C C . TYR A 1 97 ? -1.326 -8.214 3.918 1.00 82.19 97 TYR A C 1
ATOM 800 O O . TYR A 1 97 ? -0.543 -8.914 3.276 1.00 82.19 97 TYR A O 1
ATOM 808 N N . VAL A 1 98 ? -2.648 -8.313 3.750 1.00 80.06 98 VAL A N 1
ATOM 809 C CA . VAL A 1 98 ? -3.288 -9.251 2.815 1.00 80.06 98 VAL A CA 1
ATOM 810 C C . VAL A 1 98 ? -3.000 -8.865 1.368 1.00 80.06 98 VAL A C 1
ATOM 812 O O . VAL A 1 98 ? -2.624 -9.719 0.568 1.00 80.06 98 VAL A O 1
ATOM 815 N N . ARG A 1 99 ? -3.103 -7.583 1.012 1.00 74.25 99 ARG A N 1
ATOM 816 C CA . ARG A 1 99 ? -2.856 -7.089 -0.349 1.00 74.25 99 ARG A CA 1
ATOM 817 C C . ARG A 1 99 ? -1.408 -7.304 -0.785 1.00 74.25 99 ARG A C 1
ATOM 819 O O . ARG A 1 99 ? -1.182 -7.564 -1.961 1.00 74.25 99 ARG A O 1
ATOM 826 N N . SER A 1 100 ? -0.465 -7.313 0.158 1.00 68.38 100 SER A N 1
ATOM 827 C CA . SER A 1 100 ? 0.936 -7.690 -0.084 1.00 68.38 100 SER A CA 1
ATOM 828 C C . SER A 1 100 ? 1.127 -9.179 -0.416 1.00 68.38 100 SER A C 1
ATOM 830 O O . SER A 1 100 ? 2.154 -9.557 -0.971 1.00 68.38 100 SER A O 1
ATOM 832 N N . ARG A 1 101 ? 0.156 -10.042 -0.087 1.00 64.12 101 ARG A N 1
ATOM 833 C CA . ARG A 1 101 ? 0.168 -11.484 -0.401 1.00 64.12 101 ARG A CA 1
ATOM 834 C C . ARG A 1 101 ? -0.633 -11.840 -1.650 1.00 64.12 101 ARG A C 1
ATOM 836 O O . ARG A 1 101 ? -0.424 -12.911 -2.214 1.00 64.12 101 ARG A O 1
ATOM 843 N N . VAL A 1 102 ? -1.540 -10.967 -2.089 1.00 71.69 102 VAL A N 1
ATOM 844 C CA . VAL A 1 102 ? -2.281 -11.159 -3.337 1.00 71.69 102 VAL A CA 1
ATOM 845 C C . VAL A 1 102 ? -1.369 -10.775 -4.499 1.00 71.69 102 VAL A C 1
ATOM 847 O O . VAL A 1 102 ? -1.364 -9.629 -4.951 1.00 71.69 102 VAL A O 1
ATOM 850 N N . CYS A 1 103 ? -0.596 -11.744 -4.992 1.00 61.22 103 CYS A N 1
ATOM 851 C CA . CYS A 1 103 ? 0.056 -11.637 -6.292 1.00 61.22 103 CYS A CA 1
ATOM 852 C C . CYS A 1 103 ? -1.031 -11.480 -7.359 1.00 61.22 103 CYS A C 1
ATOM 854 O O . CYS A 1 103 ? -1.661 -12.455 -7.767 1.00 61.22 103 CYS A O 1
ATOM 856 N N . LYS A 1 104 ? -1.279 -10.241 -7.790 1.00 75.75 104 LYS A N 1
ATOM 857 C CA . LYS A 1 104 ? -2.068 -10.000 -8.995 1.00 75.75 104 LYS A CA 1
ATOM 858 C C . LYS A 1 104 ? -1.250 -10.503 -10.176 1.00 75.75 104 LYS A C 1
ATOM 860 O O . LYS A 1 104 ? -0.101 -10.097 -10.347 1.00 75.75 104 LYS A O 1
ATOM 865 N N . SER A 1 105 ? -1.835 -11.413 -10.945 1.00 84.69 105 SER A N 1
ATOM 866 C CA . SER A 1 105 ? -1.276 -11.774 -12.240 1.00 84.69 105 SER A CA 1
ATOM 867 C C . SER A 1 105 ? -1.349 -10.548 -13.140 1.00 84.69 105 SER A C 1
ATOM 869 O O . SER A 1 105 ? -2.407 -9.935 -13.237 1.00 84.69 105 SER A O 1
ATOM 871 N N . ILE A 1 106 ? -0.224 -10.211 -13.757 1.00 89.00 106 ILE A N 1
ATOM 872 C CA . ILE A 1 106 ? -0.096 -9.153 -14.769 1.00 89.00 106 ILE A CA 1
ATOM 873 C C . ILE A 1 106 ? 0.107 -9.752 -16.171 1.00 89.00 106 ILE A C 1
ATOM 875 O O . ILE A 1 106 ? 0.506 -9.063 -17.106 1.00 89.00 106 ILE A O 1
ATOM 879 N N . ALA A 1 107 ? -0.111 -11.064 -16.309 1.00 91.75 107 ALA A N 1
ATOM 880 C CA . ALA A 1 107 ? 0.005 -11.758 -17.581 1.00 91.75 107 ALA A CA 1
ATOM 881 C C . ALA A 1 107 ? -1.114 -11.301 -18.529 1.00 91.75 107 ALA A C 1
ATOM 883 O O . ALA A 1 107 ? -2.290 -11.380 -18.179 1.00 91.75 107 ALA A O 1
ATOM 884 N N . GLY A 1 108 ? -0.741 -10.846 -19.725 1.00 92.25 108 GLY A N 1
ATOM 885 C CA . GLY A 1 108 ? -1.652 -10.306 -20.736 1.00 92.25 108 GLY A CA 1
ATOM 886 C C . GLY A 1 108 ? -1.978 -8.817 -20.587 1.00 92.25 108 GLY A C 1
ATOM 887 O O . GLY A 1 108 ? -2.556 -8.241 -21.508 1.00 92.25 108 GLY A O 1
ATOM 888 N N . ASP A 1 109 ? -1.576 -8.172 -19.488 1.00 94.50 109 ASP A N 1
ATOM 889 C CA . ASP A 1 109 ? -1.722 -6.721 -19.334 1.00 94.50 109 ASP A CA 1
ATOM 890 C C . ASP A 1 109 ? -0.699 -5.976 -20.203 1.00 94.50 109 ASP A C 1
ATOM 892 O O . ASP A 1 109 ? 0.325 -6.537 -20.596 1.00 94.50 109 ASP A O 1
ATOM 896 N N . VAL A 1 110 ? -0.952 -4.695 -20.488 1.00 95.25 110 VAL A N 1
ATOM 897 C CA . VAL A 1 110 ? -0.038 -3.824 -21.244 1.00 95.25 110 VAL A CA 1
ATOM 898 C C . VAL A 1 110 ? 0.596 -2.797 -20.306 1.00 95.25 110 VAL A C 1
ATOM 900 O O . VAL A 1 110 ? -0.114 -2.081 -19.601 1.00 95.25 110 VAL A O 1
ATOM 903 N N . ALA A 1 111 ? 1.924 -2.683 -20.326 1.00 95.50 111 ALA A N 1
ATOM 904 C CA . ALA A 1 111 ? 2.686 -1.719 -19.536 1.00 95.50 111 ALA A CA 1
ATOM 905 C C . ALA A 1 111 ? 3.606 -0.870 -20.423 1.00 95.50 111 ALA A C 1
ATOM 907 O O . ALA A 1 111 ? 4.212 -1.366 -21.366 1.00 95.50 111 ALA A O 1
ATOM 908 N N . VAL A 1 112 ? 3.753 0.414 -20.097 1.00 96.50 112 VAL A N 1
ATOM 909 C CA . VAL A 1 112 ? 4.709 1.319 -20.753 1.00 96.50 112 VAL A CA 1
ATOM 910 C C . VAL A 1 112 ? 5.829 1.620 -19.769 1.00 96.50 112 VAL A C 1
ATOM 912 O O . VAL A 1 112 ? 5.558 2.048 -18.647 1.00 96.50 112 VAL A O 1
ATOM 915 N N . VAL A 1 113 ? 7.080 1.411 -20.177 1.00 96.00 113 VAL A N 1
ATOM 916 C CA . VAL A 1 113 ? 8.247 1.657 -19.323 1.00 96.00 113 VAL A CA 1
ATOM 917 C C . VAL A 1 113 ? 9.100 2.758 -19.935 1.00 96.00 113 VAL A C 1
ATOM 919 O O . VAL A 1 113 ? 9.684 2.592 -21.004 1.00 96.00 113 VAL A O 1
ATOM 922 N N . THR A 1 114 ? 9.174 3.891 -19.239 1.00 96.00 114 THR A N 1
ATOM 923 C CA . THR A 1 114 ? 10.037 5.025 -19.591 1.00 96.00 114 THR A CA 1
ATOM 924 C C . THR A 1 114 ? 11.435 4.852 -19.004 1.00 96.00 114 THR A C 1
ATOM 926 O O . THR A 1 114 ? 11.562 4.362 -17.881 1.00 96.00 114 THR A O 1
ATOM 929 N N . GLY A 1 115 ? 12.480 5.304 -19.698 1.00 95.44 115 GLY A N 1
ATOM 930 C CA . GLY A 1 115 ? 13.857 5.113 -19.225 1.00 95.44 115 GLY A CA 1
ATOM 931 C C . GLY A 1 115 ? 14.309 3.650 -19.326 1.00 95.44 115 GLY A C 1
ATOM 932 O O . GLY A 1 115 ? 15.138 3.194 -18.538 1.00 95.44 115 GLY A O 1
ATOM 933 N N . ALA A 1 116 ? 13.685 2.875 -20.219 1.00 95.69 116 ALA A N 1
ATOM 934 C CA . ALA A 1 116 ? 13.860 1.432 -20.312 1.00 95.69 116 ALA A CA 1
ATOM 935 C C . ALA A 1 116 ? 15.146 1.001 -21.034 1.00 95.69 116 ALA A C 1
ATOM 937 O O . ALA A 1 116 ? 15.486 -0.176 -20.990 1.00 95.69 116 ALA A O 1
ATOM 938 N N . ALA A 1 117 ? 15.898 1.923 -21.643 1.00 92.75 117 ALA A N 1
ATOM 939 C CA . ALA A 1 117 ? 17.158 1.605 -22.316 1.00 92.75 117 ALA A CA 1
ATOM 940 C C . ALA A 1 117 ? 18.274 1.158 -21.351 1.00 92.75 117 ALA A C 1
ATOM 942 O O . ALA A 1 117 ? 19.270 0.568 -21.777 1.00 92.75 117 ALA A O 1
ATOM 943 N N . GLY A 1 118 ? 18.141 1.433 -20.048 1.00 92.69 118 GLY A N 1
ATOM 944 C CA . GLY A 1 118 ? 19.161 1.097 -19.060 1.00 92.69 118 GLY A CA 1
ATOM 945 C C . GLY A 1 118 ? 18.678 1.136 -17.611 1.00 92.69 118 GLY A C 1
ATOM 946 O O . GLY A 1 118 ? 17.512 1.392 -17.314 1.00 92.69 118 GLY A O 1
ATOM 947 N N . GLY A 1 119 ? 19.603 0.851 -16.691 1.00 94.06 119 GLY A N 1
ATOM 948 C CA . GLY A 1 119 ? 19.372 0.934 -15.248 1.00 94.06 119 GLY A CA 1
ATOM 949 C C . GLY A 1 119 ? 18.140 0.158 -14.768 1.00 94.06 119 GLY A C 1
ATOM 950 O O . GLY A 1 119 ? 17.905 -0.982 -15.168 1.00 94.06 119 GLY A O 1
ATOM 951 N N . LEU A 1 120 ? 17.355 0.795 -13.895 1.00 95.75 120 LEU A N 1
ATOM 952 C CA . LEU A 1 120 ? 16.143 0.208 -13.319 1.00 95.75 120 LEU A CA 1
ATOM 953 C C . LEU A 1 120 ? 15.040 -0.001 -14.359 1.00 95.75 120 LEU A C 1
ATOM 955 O O . LEU A 1 120 ? 14.352 -1.015 -14.295 1.00 95.75 120 LEU A O 1
ATOM 959 N N . GLY A 1 121 ? 14.886 0.917 -15.319 1.00 95.12 121 GLY A N 1
ATOM 960 C CA . GLY A 1 121 ? 13.848 0.813 -16.344 1.00 95.12 121 GLY A CA 1
ATOM 961 C C . GLY A 1 121 ? 14.008 -0.457 -17.177 1.00 95.12 121 GLY A C 1
ATOM 962 O O . GLY A 1 121 ? 13.040 -1.189 -17.364 1.00 95.12 121 GLY A O 1
ATOM 963 N N . LYS A 1 122 ? 15.245 -0.786 -17.572 1.00 95.81 122 LYS A N 1
ATOM 964 C CA . LYS A 1 122 ? 15.560 -2.038 -18.275 1.00 95.81 122 LYS A CA 1
ATOM 965 C C . LYS A 1 122 ? 15.187 -3.278 -17.460 1.00 95.81 122 LYS A C 1
ATOM 967 O O . LYS A 1 122 ? 14.558 -4.193 -17.984 1.00 95.81 12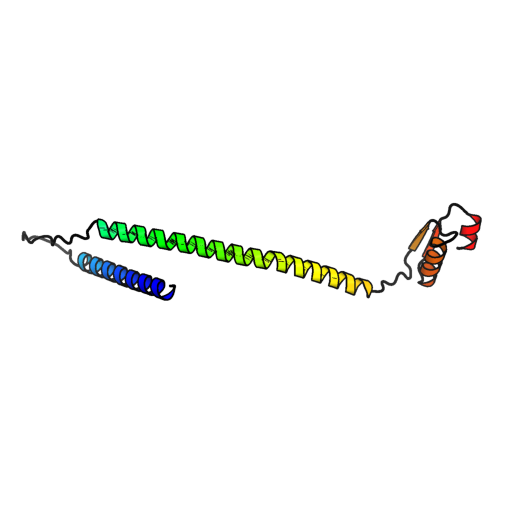2 LYS A O 1
ATOM 972 N N . CYS A 1 123 ? 15.551 -3.311 -16.177 1.00 96.38 123 CYS A N 1
ATOM 973 C CA . CYS A 1 123 ? 15.232 -4.443 -15.301 1.00 96.38 123 CYS A CA 1
ATOM 974 C C . CYS A 1 123 ? 13.720 -4.602 -15.092 1.00 96.38 123 CYS A C 1
ATOM 976 O O . CYS A 1 123 ? 13.212 -5.719 -15.115 1.00 96.38 123 CYS A O 1
ATOM 978 N N . ILE A 1 124 ? 12.996 -3.494 -14.917 1.00 95.88 124 ILE A N 1
ATOM 979 C CA . ILE A 1 124 ? 11.538 -3.500 -14.754 1.00 95.88 124 ILE A CA 1
ATOM 980 C C . ILE A 1 124 ? 10.865 -3.996 -16.036 1.00 95.88 124 ILE A C 1
ATOM 982 O O . ILE A 1 124 ? 9.994 -4.857 -15.960 1.00 95.88 124 ILE A O 1
ATOM 986 N N . ALA A 1 125 ? 11.290 -3.508 -17.204 1.00 96.06 125 ALA A N 1
ATOM 987 C CA . ALA A 1 125 ? 10.765 -3.962 -18.488 1.00 96.06 125 ALA A CA 1
ATOM 988 C C . ALA A 1 125 ? 10.980 -5.470 -18.696 1.00 96.06 125 ALA A C 1
ATOM 990 O O . ALA A 1 125 ? 10.036 -6.178 -19.044 1.00 96.06 125 ALA A O 1
ATOM 991 N N . ALA A 1 126 ? 12.185 -5.970 -18.401 1.00 95.38 126 ALA A N 1
ATOM 992 C CA . ALA A 1 126 ? 12.503 -7.392 -18.499 1.00 95.38 126 ALA A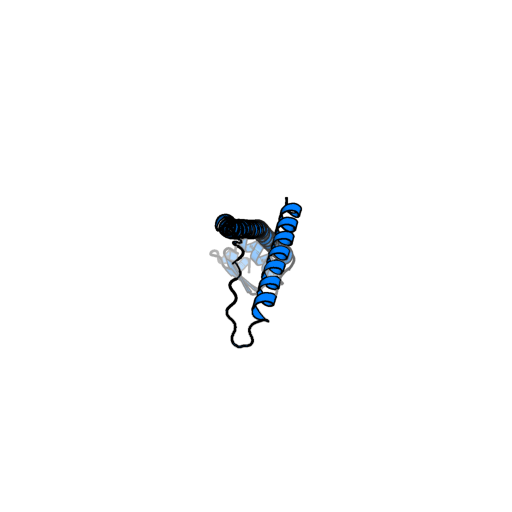 CA 1
ATOM 993 C C . ALA A 1 126 ? 11.655 -8.253 -17.545 1.00 95.38 126 ALA A C 1
ATOM 995 O O . ALA A 1 126 ? 11.125 -9.284 -17.950 1.00 95.38 126 ALA A O 1
ATOM 996 N N . GLU A 1 127 ? 11.477 -7.821 -16.295 1.00 95.06 127 GLU A N 1
ATOM 997 C CA . GLU A 1 127 ? 10.689 -8.547 -15.292 1.00 95.06 127 GLU A CA 1
ATOM 998 C C . GLU A 1 127 ? 9.183 -8.546 -15.615 1.00 95.06 127 GLU A C 1
ATOM 1000 O O . GLU A 1 127 ? 8.492 -9.541 -15.391 1.00 95.06 127 GLU A O 1
ATOM 1005 N N . LEU A 1 128 ? 8.658 -7.441 -16.157 1.00 95.00 128 LEU A N 1
ATOM 1006 C CA . LEU A 1 128 ? 7.273 -7.357 -16.629 1.00 95.00 128 LEU A CA 1
ATOM 1007 C C . LEU A 1 128 ? 7.047 -8.293 -17.824 1.00 95.00 128 LEU A C 1
ATOM 1009 O O . LEU A 1 128 ? 6.090 -9.069 -17.814 1.00 95.00 128 LEU A O 1
ATOM 1013 N N . ALA A 1 129 ? 7.956 -8.284 -18.803 1.00 94.25 129 ALA A N 1
ATOM 1014 C CA . ALA A 1 129 ? 7.900 -9.188 -19.949 1.00 94.25 129 ALA A CA 1
ATOM 1015 C C . ALA A 1 129 ? 7.992 -10.663 -19.517 1.00 94.25 129 ALA A C 1
ATOM 1017 O O . ALA A 1 129 ? 7.201 -11.490 -19.968 1.00 94.25 129 ALA A O 1
ATOM 1018 N N . ALA A 1 130 ? 8.880 -10.991 -18.570 1.00 94.38 130 ALA A N 1
ATOM 1019 C CA . ALA A 1 130 ? 9.013 -12.339 -18.009 1.00 94.38 130 ALA A CA 1
ATOM 1020 C C . ALA A 1 130 ? 7.741 -12.823 -17.288 1.00 94.38 130 ALA A C 1
ATOM 1022 O O . ALA A 1 130 ? 7.443 -14.016 -17.283 1.00 94.38 130 ALA A O 1
ATOM 1023 N N . LYS A 1 131 ? 6.957 -11.901 -16.715 1.00 93.62 131 LYS A N 1
ATOM 1024 C CA . LYS A 1 131 ? 5.643 -12.182 -16.108 1.00 93.62 131 LYS A CA 1
ATOM 1025 C C . LYS A 1 131 ? 4.498 -12.262 -17.127 1.00 93.62 131 LYS A C 1
ATOM 1027 O O . LYS A 1 131 ? 3.350 -12.436 -16.721 1.00 93.62 131 LYS A O 1
ATOM 1032 N N . GLY A 1 132 ? 4.795 -12.169 -18.425 1.00 92.88 132 GLY A N 1
ATOM 1033 C CA . GLY A 1 132 ? 3.824 -12.280 -19.515 1.00 92.88 132 GLY A CA 1
ATOM 1034 C C . GLY A 1 132 ? 3.066 -10.987 -19.818 1.00 92.88 132 GLY A C 1
ATOM 1035 O O . GLY A 1 132 ? 2.006 -11.049 -20.434 1.00 92.88 132 GLY A O 1
ATOM 1036 N N . CYS A 1 133 ? 3.563 -9.834 -19.366 1.00 95.69 133 CYS A N 1
ATOM 1037 C CA . CYS A 1 133 ? 3.004 -8.523 -19.692 1.00 95.69 133 CYS A CA 1
ATOM 1038 C C . CYS A 1 133 ? 3.523 -8.048 -21.062 1.00 95.69 133 CYS A C 1
ATOM 1040 O O . CYS A 1 133 ? 4.690 -8.249 -21.398 1.00 95.69 133 CYS A O 1
ATOM 1042 N N . HIS A 1 134 ? 2.676 -7.393 -21.853 1.00 95.88 134 HIS A N 1
ATOM 1043 C CA . HIS A 1 134 ? 3.077 -6.716 -23.083 1.00 95.88 134 HIS A CA 1
ATOM 1044 C C . HIS A 1 134 ? 3.709 -5.367 -22.739 1.00 95.88 134 HIS A C 1
ATOM 1046 O O . HIS A 1 134 ? 3.030 -4.462 -22.257 1.00 95.88 134 HIS A O 1
ATOM 1052 N N . VAL A 1 135 ? 5.008 -5.220 -22.986 1.00 96.12 135 VAL A N 1
ATOM 1053 C CA . VAL A 1 135 ? 5.756 -4.032 -22.565 1.00 96.12 135 VAL A CA 1
ATOM 1054 C C . VAL A 1 135 ? 6.093 -3.141 -23.759 1.00 96.12 135 VAL A C 1
ATOM 1056 O O . VAL A 1 135 ? 6.699 -3.592 -24.725 1.00 96.12 135 VAL A O 1
ATOM 1059 N N . ALA A 1 136 ? 5.742 -1.858 -23.676 1.00 96.06 136 ALA A N 1
ATOM 1060 C CA . ALA A 1 136 ? 6.219 -0.825 -24.586 1.00 96.06 136 ALA A CA 1
ATOM 1061 C C . ALA A 1 136 ? 7.456 -0.137 -23.990 1.00 96.06 136 ALA A C 1
ATOM 1063 O O . ALA A 1 136 ? 7.392 0.475 -22.920 1.00 96.06 136 ALA A O 1
ATOM 1064 N N . ILE A 1 137 ? 8.581 -0.238 -24.695 1.00 96.50 137 ILE A N 1
ATOM 1065 C CA . ILE A 1 137 ? 9.857 0.371 -24.313 1.00 96.50 137 ILE A CA 1
ATOM 1066 C C . ILE A 1 137 ? 9.871 1.827 -24.787 1.00 96.50 137 ILE A C 1
ATOM 1068 O O . ILE A 1 137 ? 9.728 2.104 -25.977 1.00 96.50 137 ILE A O 1
ATOM 1072 N N . CYS A 1 138 ? 10.044 2.768 -23.860 1.00 94.75 138 CYS A N 1
ATOM 1073 C CA . CYS A 1 138 ? 10.154 4.191 -24.161 1.00 94.75 138 CYS A CA 1
ATOM 1074 C C . CYS A 1 138 ? 11.446 4.756 -23.573 1.00 94.75 138 CYS A C 1
ATOM 1076 O O . CYS A 1 138 ? 11.640 4.782 -22.358 1.00 94.75 138 CYS A O 1
ATOM 1078 N N . ASP A 1 139 ? 12.328 5.255 -24.429 1.00 96.00 139 ASP A N 1
ATOM 1079 C CA . ASP A 1 139 ? 13.547 5.934 -24.007 1.00 96.00 139 ASP A CA 1
ATOM 1080 C C . ASP A 1 139 ? 13.926 7.028 -25.005 1.00 96.00 139 ASP A C 1
ATOM 1082 O O . ASP A 1 139 ? 13.518 6.993 -26.166 1.00 96.00 139 ASP A O 1
ATOM 1086 N N . ILE A 1 140 ? 14.715 7.995 -24.544 1.00 96.06 140 ILE A N 1
ATOM 1087 C CA . ILE A 1 140 ? 15.327 9.005 -25.409 1.00 96.06 140 ILE A CA 1
ATOM 1088 C C . ILE A 1 140 ? 16.437 8.393 -26.270 1.00 96.06 140 ILE A C 1
ATOM 1090 O O . ILE A 1 140 ? 16.700 8.879 -27.367 1.00 96.06 140 ILE A O 1
ATOM 1094 N N . ASN A 1 141 ? 17.087 7.329 -25.788 1.00 93.12 141 ASN A N 1
ATOM 1095 C CA . ASN A 1 141 ? 18.099 6.606 -26.541 1.00 93.12 141 ASN A CA 1
ATOM 1096 C C . ASN A 1 141 ? 17.450 5.472 -27.345 1.00 93.12 141 ASN A C 1
ATOM 1098 O O . ASN A 1 141 ? 17.211 4.380 -26.826 1.00 93.12 141 ASN A O 1
ATOM 1102 N N . TYR A 1 142 ? 17.172 5.753 -28.619 1.00 93.06 142 TYR A N 1
ATOM 1103 C CA . TYR A 1 142 ? 16.493 4.824 -29.521 1.00 93.06 142 TYR A CA 1
ATOM 1104 C C . TYR A 1 142 ? 17.274 3.519 -29.732 1.00 93.06 142 TYR A C 1
ATOM 1106 O O . TYR A 1 142 ? 16.697 2.442 -29.609 1.00 93.06 142 TYR A O 1
ATOM 1114 N N . ASP A 1 143 ? 18.584 3.593 -29.972 1.00 94.62 143 ASP A N 1
ATOM 1115 C CA . ASP A 1 143 ? 19.408 2.414 -30.279 1.00 94.62 143 ASP A CA 1
ATOM 1116 C C . ASP A 1 143 ? 19.413 1.405 -29.120 1.00 94.62 143 ASP A C 1
ATOM 1118 O O . ASP A 1 143 ? 19.268 0.190 -29.299 1.00 94.62 143 ASP A O 1
ATOM 1122 N N . LEU A 1 144 ? 19.521 1.915 -27.892 1.00 93.19 144 LEU A N 1
ATOM 1123 C CA . LEU A 1 144 ? 19.482 1.089 -26.689 1.00 93.19 144 LEU A CA 1
ATOM 1124 C C . LEU A 1 144 ? 18.068 0.580 -26.368 1.00 93.19 144 LEU A C 1
ATOM 1126 O O . LEU A 1 144 ? 17.924 -0.534 -25.855 1.00 93.19 144 LEU A O 1
ATOM 1130 N N . ALA A 1 145 ? 17.030 1.360 -26.681 1.00 91.75 145 ALA A N 1
ATOM 1131 C CA . ALA A 1 145 ? 15.641 0.931 -26.539 1.00 91.75 145 ALA A CA 1
ATOM 1132 C C . ALA A 1 145 ? 15.321 -0.244 -27.474 1.00 91.75 145 ALA A C 1
ATOM 1134 O O . ALA A 1 145 ? 14.767 -1.241 -27.020 1.00 91.75 145 ALA A O 1
ATOM 1135 N N . VAL A 1 146 ? 15.749 -0.176 -28.740 1.00 92.00 146 VAL A N 1
ATOM 1136 C CA . VAL A 1 146 ? 15.582 -1.264 -29.721 1.00 92.00 146 VAL A CA 1
ATOM 1137 C C . VAL A 1 146 ? 16.316 -2.530 -29.285 1.00 92.00 146 VAL A C 1
ATOM 1139 O O . VAL A 1 146 ? 15.809 -3.625 -29.472 1.00 92.00 146 VAL A O 1
ATOM 1142 N N . THR A 1 147 ? 17.483 -2.390 -28.653 1.00 92.06 147 THR A N 1
ATOM 1143 C CA . THR A 1 147 ? 18.239 -3.538 -28.120 1.00 92.06 147 THR A CA 1
ATOM 1144 C C . THR A 1 147 ? 17.552 -4.194 -26.911 1.00 92.06 147 THR A C 1
ATOM 1146 O O . THR A 1 147 ? 17.857 -5.335 -26.570 1.00 92.06 147 THR A O 1
ATOM 1149 N N . THR A 1 148 ? 16.678 -3.464 -26.212 1.00 86.69 148 THR A N 1
ATOM 1150 C CA . THR A 1 148 ? 16.007 -3.934 -24.987 1.00 86.69 148 THR A CA 1
ATOM 1151 C C . THR A 1 148 ? 14.614 -4.520 -25.247 1.00 86.69 148 THR A C 1
ATOM 1153 O O . THR A 1 148 ? 14.139 -5.292 -24.415 1.00 86.69 148 THR A O 1
ATOM 1156 N N . ALA A 1 149 ? 13.970 -4.140 -26.355 1.00 77.88 149 ALA A N 1
ATOM 1157 C CA . ALA A 1 149 ? 12.670 -4.654 -26.795 1.00 77.88 149 ALA A CA 1
ATOM 1158 C C . ALA A 1 149 ? 12.765 -6.098 -27.314 1.00 77.88 149 ALA A C 1
ATOM 1160 O O . ALA A 1 149 ? 11.803 -6.856 -27.062 1.00 77.88 149 ALA A O 1
#